Protein AF-A0A628V3M9-F1 (afdb_monomer)

Organism: Salmonella enterica (NCBI:txid28901)

Sequence (82 aa):
NGEAIWYSNILFGLSPGGKVKVWFPDVAGRPSLPVKPLKMRTRSGSDLNICKDYNTPAESYDGIQPIEDLNKGKTYPYGNWD

Solvent-accessible surface area (backbone atoms only — not comparable to full-atom values): 5829 Å² total; per-residue (Å²): 134,89,77,92,82,85,74,97,61,74,44,70,52,73,36,90,92,74,46,72,54,39,27,38,63,62,54,97,92,40,73,62,42,81,51,83,72,95,77,84,80,89,66,59,75,91,62,27,84,89,56,61,84,60,74,68,78,80,66,75,61,79,89,57,74,54,70,68,66,75,48,58,91,61,80,59,95,80,56,83,77,124

Foldseek 3Di:
DDDDDDAPDKDWDADPVGDIWIWGPDDPNRHIGTDDDPDDDDADACRDPPCNVVPPPPPPCVVPDPVCVVCPPDDDPVHDPD

InterPro domains:
  IPR021326 Protein of unknown function DUF2931 [PF11153] (3-79)

Mean predicted aligned error: 11.27 Å

Secondary structure (DSSP, 8-state):
-------S--EEEE-TTS-EEEEEPPBTTBPPEEE--S------GGG-SSSTT--------TTPPPHHHHHTT---TT----

Nearest PDB structures (foldseek):
  1qg7-assembly1_A  TM=6.575E-01  e=2.081E+00  Homo sapiens
  3hp3-assembly4_G  TM=5.706E-01  e=2.361E+00  Homo sapiens
  1a15-assembly1_A  TM=6.541E-01  e=3.912E+00  unclassified

pLDDT: mean 72.72, std 10.39, range [51.62, 89.88]

Structure (mmCIF, N/CA/C/O backbone):
data_AF-A0A628V3M9-F1
#
_entry.id   AF-A0A628V3M9-F1
#
loop_
_atom_site.group_PDB
_atom_site.id
_atom_site.type_symbol
_atom_site.label_atom_id
_atom_site.label_alt_id
_atom_site.label_comp_id
_atom_site.label_asym_id
_atom_site.label_entity_id
_atom_site.label_seq_id
_atom_site.pdbx_PDB_ins_code
_atom_site.Cartn_x
_atom_site.Cartn_y
_atom_site.Cartn_z
_atom_site.occupancy
_atom_site.B_iso_or_equiv
_atom_site.auth_seq_id
_atom_site.auth_comp_id
_atom_site.auth_asym_id
_atom_site.a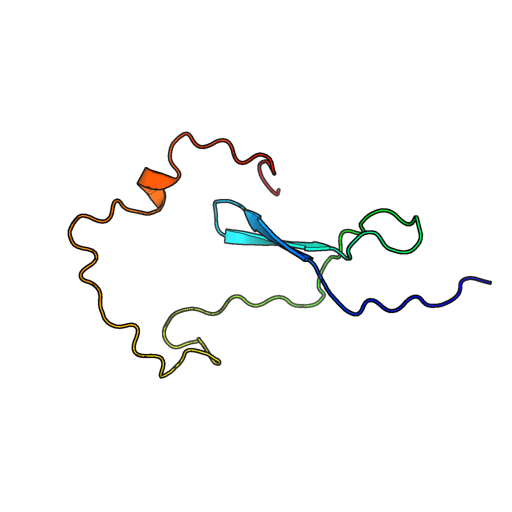uth_atom_id
_atom_site.pdbx_PDB_model_num
ATOM 1 N N . ASN A 1 1 ? 8.772 1.308 -30.340 1.00 51.62 1 ASN A N 1
ATOM 2 C CA . ASN A 1 1 ? 7.879 0.233 -29.855 1.00 51.62 1 ASN A CA 1
ATOM 3 C C . ASN A 1 1 ? 7.961 0.194 -28.342 1.00 51.62 1 ASN A C 1
ATOM 5 O O . ASN A 1 1 ? 9.044 -0.041 -27.828 1.00 51.62 1 ASN A O 1
ATOM 9 N N . GLY A 1 2 ? 6.882 0.544 -27.638 1.00 72.62 2 GLY A N 1
ATOM 10 C CA . GLY A 1 2 ? 6.839 0.445 -26.177 1.00 72.62 2 GLY A CA 1
ATOM 11 C C . GLY A 1 2 ? 6.512 -0.989 -25.782 1.00 72.62 2 GLY A C 1
ATOM 12 O O . GLY A 1 2 ? 5.433 -1.471 -26.112 1.00 72.62 2 GLY A O 1
ATOM 13 N N . GLU A 1 3 ? 7.453 -1.678 -25.147 1.00 76.56 3 GLU A N 1
ATOM 14 C CA . GLU A 1 3 ? 7.246 -3.038 -24.649 1.00 76.56 3 GLU A CA 1
ATOM 15 C C . GLU A 1 3 ? 6.483 -3.004 -23.318 1.00 76.56 3 GLU A C 1
ATOM 17 O O . GLU A 1 3 ? 6.734 -2.143 -22.469 1.00 76.56 3 GLU A O 1
ATOM 22 N N . ALA A 1 4 ? 5.531 -3.923 -23.146 1.00 78.00 4 ALA A N 1
ATOM 23 C CA . ALA A 1 4 ? 4.789 -4.056 -21.900 1.00 78.00 4 ALA A CA 1
ATOM 24 C C . ALA A 1 4 ? 5.712 -4.568 -20.785 1.00 78.00 4 ALA A C 1
ATOM 26 O O . ALA A 1 4 ? 6.453 -5.530 -20.970 1.00 78.00 4 ALA A O 1
ATOM 27 N N . ILE A 1 5 ? 5.645 -3.935 -19.616 1.00 77.81 5 ILE A N 1
ATOM 28 C CA . ILE A 1 5 ? 6.464 -4.282 -18.451 1.00 77.81 5 ILE A CA 1
ATOM 29 C C . ILE A 1 5 ? 5.539 -4.813 -17.371 1.00 77.81 5 ILE A C 1
ATOM 31 O O . ILE A 1 5 ? 4.549 -4.171 -17.020 1.00 77.81 5 ILE A O 1
ATOM 35 N N . TRP A 1 6 ? 5.887 -5.977 -16.839 1.00 81.69 6 TRP A N 1
ATOM 36 C CA . TRP A 1 6 ? 5.140 -6.636 -15.780 1.00 81.69 6 TRP A CA 1
ATOM 37 C C . TRP A 1 6 ? 5.875 -6.488 -14.453 1.00 81.69 6 TRP A C 1
ATOM 39 O O . TRP A 1 6 ? 7.092 -6.652 -14.387 1.00 81.69 6 TRP A O 1
ATOM 49 N N . TYR A 1 7 ? 5.123 -6.191 -13.397 1.00 83.94 7 TYR A N 1
ATOM 50 C CA . TYR A 1 7 ? 5.637 -6.081 -12.037 1.00 83.94 7 TYR A CA 1
ATOM 51 C C . TYR A 1 7 ? 5.184 -7.292 -11.224 1.00 83.94 7 TYR A C 1
ATOM 53 O O . TYR A 1 7 ? 3.997 -7.614 -11.199 1.00 83.94 7 TYR A O 1
ATOM 61 N N . SER A 1 8 ? 6.119 -7.955 -10.543 1.00 86.44 8 SER A N 1
ATOM 62 C CA . SER A 1 8 ? 5.831 -9.078 -9.638 1.00 86.44 8 SER A CA 1
ATOM 63 C C . SER A 1 8 ? 5.334 -8.630 -8.264 1.00 86.44 8 SER A C 1
ATOM 65 O O . SER A 1 8 ? 4.785 -9.426 -7.508 1.00 86.44 8 SER A O 1
ATOM 67 N N . ASN A 1 9 ? 5.551 -7.362 -7.920 1.00 85.56 9 ASN A N 1
ATOM 68 C CA . ASN A 1 9 ? 5.205 -6.785 -6.634 1.00 85.56 9 ASN A CA 1
ATOM 69 C C . ASN A 1 9 ? 4.669 -5.361 -6.794 1.00 85.56 9 ASN A C 1
ATOM 71 O O . ASN A 1 9 ? 4.990 -4.640 -7.738 1.00 85.56 9 ASN A O 1
ATOM 75 N N . ILE A 1 10 ? 3.860 -4.961 -5.820 1.00 87.50 10 ILE A N 1
ATOM 76 C CA . ILE A 1 10 ? 3.364 -3.601 -5.656 1.00 87.50 10 ILE A CA 1
ATOM 77 C C . ILE A 1 10 ? 3.782 -3.110 -4.276 1.00 87.50 10 ILE A C 1
ATOM 79 O O . ILE A 1 10 ? 3.812 -3.883 -3.315 1.00 87.50 10 ILE A O 1
ATOM 83 N N . LEU A 1 11 ? 4.110 -1.831 -4.182 1.00 86.88 11 LEU A N 1
ATOM 84 C CA . LEU A 1 11 ? 4.341 -1.164 -2.915 1.00 86.88 11 LEU A CA 1
ATOM 85 C C . LEU A 1 11 ? 3.090 -0.373 -2.552 1.00 86.88 11 LEU A C 1
ATOM 87 O O . LEU A 1 11 ? 2.439 0.233 -3.406 1.00 86.88 11 LEU A O 1
ATOM 91 N N . PHE A 1 12 ? 2.742 -0.390 -1.274 1.00 86.06 12 PHE A N 1
ATOM 92 C CA . PHE A 1 12 ? 1.685 0.445 -0.735 1.00 86.06 12 PHE A CA 1
ATOM 93 C C . PHE A 1 12 ? 2.161 1.068 0.563 1.00 86.06 12 PHE A C 1
ATOM 95 O O . PHE A 1 12 ? 2.944 0.475 1.305 1.00 86.06 12 PHE A O 1
ATOM 102 N N . GLY A 1 13 ? 1.677 2.268 0.837 1.00 80.88 13 GLY A N 1
ATOM 103 C CA . GLY A 1 13 ? 1.878 2.898 2.128 1.00 80.88 13 GLY A CA 1
ATOM 104 C C . GLY A 1 13 ? 0.564 3.371 2.709 1.00 80.88 13 GLY A C 1
ATOM 105 O O . GLY A 1 13 ? -0.443 3.515 2.013 1.00 80.88 13 GLY A O 1
ATOM 106 N N . LEU A 1 14 ? 0.605 3.573 4.015 1.00 76.88 14 LEU A N 1
ATOM 107 C CA . LEU A 1 14 ? -0.506 4.016 4.833 1.00 76.88 14 LEU A CA 1
ATOM 108 C C . LEU A 1 14 ? -0.062 5.313 5.491 1.00 76.88 14 LEU A C 1
ATOM 110 O O . LEU A 1 14 ? 0.844 5.306 6.327 1.00 76.88 14 LEU A O 1
ATOM 114 N N . SER A 1 15 ? 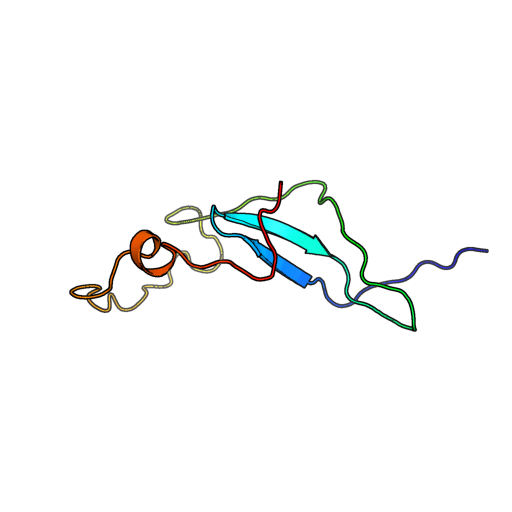-0.664 6.427 5.091 1.00 72.19 15 SER A N 1
ATOM 115 C CA . SER A 1 15 ? -0.444 7.678 5.802 1.00 72.19 15 SER A CA 1
ATOM 116 C C . SER A 1 15 ? -1.205 7.660 7.133 1.00 72.19 15 SER A C 1
ATOM 118 O O . SER A 1 15 ? -2.217 6.957 7.272 1.00 72.19 15 SER A O 1
ATOM 120 N N . PRO A 1 16 ? -0.801 8.504 8.096 1.00 63.84 16 PRO A N 1
ATOM 121 C CA . PRO A 1 16 ? -1.688 8.901 9.185 1.00 63.84 16 PRO A CA 1
ATOM 122 C C . PRO A 1 16 ? -3.041 9.346 8.614 1.00 63.84 16 PRO A C 1
ATOM 124 O O 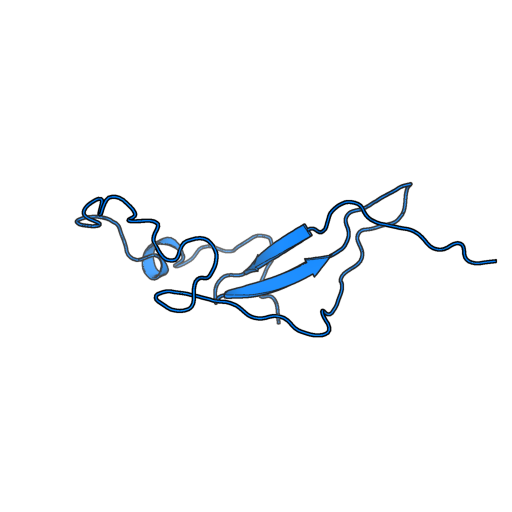. PRO A 1 16 ? -3.091 10.005 7.572 1.00 63.84 16 PRO A O 1
ATOM 127 N N . GLY A 1 17 ? -4.138 8.922 9.243 1.00 63.50 17 GLY A N 1
ATOM 128 C CA . GLY A 1 17 ? -5.500 9.139 8.733 1.00 63.50 17 GLY A CA 1
ATOM 129 C C . GLY A 1 17 ? -6.018 8.059 7.773 1.00 63.50 17 GLY A C 1
ATOM 130 O O . GLY A 1 17 ? -7.133 8.181 7.275 1.00 63.50 17 GLY A O 1
ATOM 131 N N . GLY A 1 18 ? -5.248 6.994 7.520 1.00 67.75 18 GLY A N 1
ATOM 132 C CA . GLY A 1 18 ? -5.734 5.809 6.805 1.00 67.75 18 GLY A CA 1
ATOM 133 C C . GLY A 1 18 ? -5.829 5.967 5.286 1.00 67.75 18 GLY A C 1
ATOM 134 O O . GLY A 1 18 ? -6.495 5.165 4.628 1.00 67.75 18 GLY A O 1
ATOM 135 N N . LYS A 1 19 ? -5.166 6.977 4.707 1.00 74.19 19 LYS A N 1
ATOM 136 C CA . LYS A 1 19 ? -5.082 7.117 3.250 1.00 74.19 19 LYS A CA 1
ATOM 137 C C . LYS A 1 19 ? -4.023 6.161 2.705 1.00 74.19 19 LYS A C 1
ATOM 139 O O . LYS A 1 19 ? -2.895 6.114 3.194 1.00 74.19 19 LYS A O 1
ATOM 144 N N . VAL A 1 20 ? -4.388 5.421 1.663 1.00 78.25 20 VAL A N 1
ATOM 145 C CA . VAL A 1 20 ? -3.505 4.461 0.994 1.00 78.25 20 VAL A CA 1
ATOM 146 C C . VAL A 1 20 ? -3.096 5.012 -0.365 1.00 78.25 20 VAL A C 1
ATOM 148 O O . VAL A 1 20 ? -3.947 5.363 -1.183 1.00 78.25 20 VAL A O 1
ATOM 151 N N . LYS A 1 21 ? -1.791 5.032 -0.634 1.00 84.19 21 LYS A N 1
ATOM 152 C CA . LYS A 1 21 ? -1.236 5.180 -1.988 1.00 84.19 21 LYS A CA 1
ATOM 153 C C . LYS A 1 21 ? -0.502 3.902 -2.350 1.00 84.19 21 LYS A C 1
ATOM 155 O O . LYS A 1 21 ? 0.055 3.227 -1.486 1.00 84.19 21 LYS A O 1
ATOM 160 N N . VAL A 1 22 ? -0.541 3.582 -3.635 1.00 87.31 22 VAL A N 1
ATOM 161 C CA . VAL A 1 22 ? 0.098 2.406 -4.216 1.00 87.31 22 VAL A CA 1
ATOM 162 C C . VAL A 1 22 ? 1.008 2.847 -5.352 1.00 87.31 22 VAL A C 1
ATOM 164 O O . VA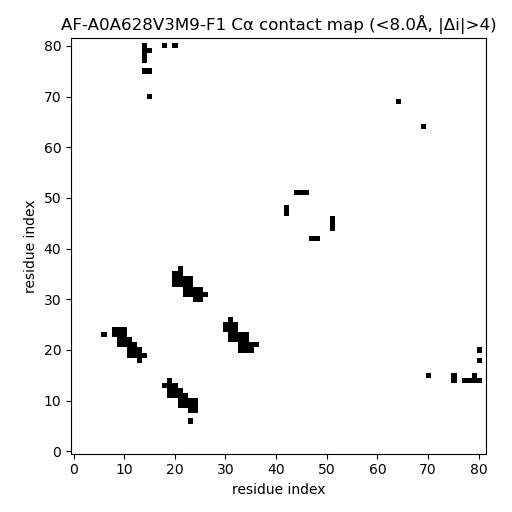L A 1 22 ? 0.693 3.792 -6.081 1.00 87.31 22 VAL A O 1
ATOM 167 N N . TRP A 1 23 ? 2.147 2.190 -5.494 1.00 89.88 23 TRP A N 1
ATOM 168 C CA . TRP A 1 23 ? 3.092 2.451 -6.567 1.00 8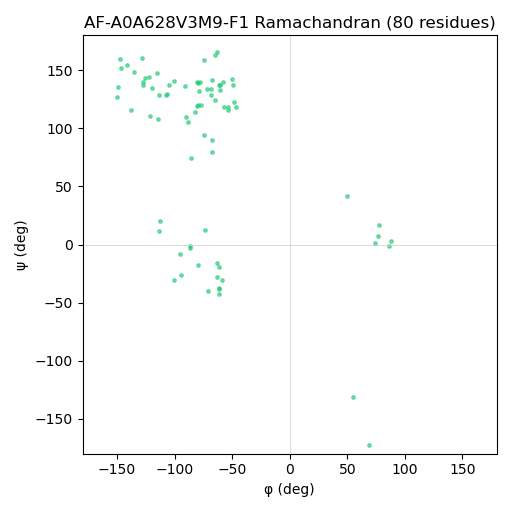9.88 23 TRP A CA 1
ATOM 169 C C . TRP A 1 23 ? 3.789 1.164 -6.977 1.00 89.88 23 TRP A C 1
ATOM 171 O O . TRP A 1 23 ? 3.959 0.237 -6.181 1.00 89.88 23 TRP A O 1
ATOM 181 N N . PHE A 1 24 ? 4.202 1.107 -8.235 1.00 89.44 24 PHE A N 1
ATOM 182 C CA . PHE A 1 24 ? 5.155 0.099 -8.657 1.00 89.44 24 PHE A CA 1
ATOM 183 C C . PHE A 1 24 ? 6.562 0.505 -8.207 1.00 89.44 24 PHE A C 1
ATOM 185 O O . PHE A 1 24 ? 6.890 1.698 -8.252 1.00 89.44 24 PHE A O 1
ATOM 192 N N . PRO A 1 25 ? 7.378 -0.455 -7.741 1.00 87.19 25 PRO A N 1
ATOM 193 C CA . PRO A 1 25 ? 8.762 -0.187 -7.371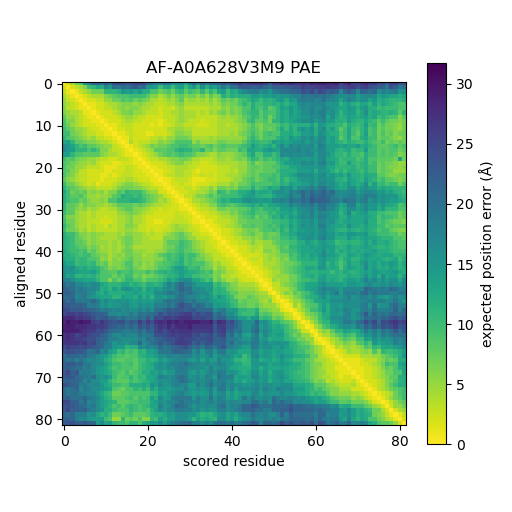 1.00 87.19 25 PRO A CA 1
ATOM 194 C C . PRO A 1 25 ? 9.575 0.271 -8.585 1.00 87.19 25 PRO A C 1
ATOM 196 O O . PRO A 1 25 ? 9.166 0.104 -9.739 1.00 87.19 25 PRO A O 1
ATOM 199 N N . ASP A 1 26 ? 10.747 0.826 -8.314 1.00 85.19 26 ASP A N 1
ATOM 200 C CA . ASP A 1 26 ? 11.762 1.007 -9.335 1.00 85.19 26 ASP A CA 1
ATOM 201 C C . ASP A 1 26 ? 12.195 -0.353 -9.905 1.00 85.19 26 ASP A C 1
ATOM 203 O O . ASP A 1 26 ? 12.354 -1.343 -9.190 1.00 85.19 26 ASP A O 1
ATOM 207 N N . VAL A 1 27 ? 12.340 -0.427 -11.228 1.00 80.75 27 VAL A N 1
ATOM 208 C CA . VAL A 1 27 ? 12.771 -1.655 -11.909 1.00 80.75 27 VAL A CA 1
ATOM 209 C C . VAL A 1 27 ? 13.547 -1.307 -13.167 1.00 80.75 27 VAL A C 1
ATOM 211 O O . VAL A 1 27 ? 13.135 -0.440 -13.938 1.00 80.75 27 VAL A O 1
ATOM 214 N N . ALA A 1 28 ? 14.671 -1.990 -13.391 1.00 78.62 28 ALA A N 1
ATOM 215 C CA . ALA A 1 28 ? 15.484 -1.842 -14.602 1.00 78.62 28 ALA A CA 1
ATOM 216 C C . ALA A 1 28 ? 15.814 -0.369 -14.952 1.00 78.62 28 ALA A C 1
ATOM 218 O O . ALA A 1 28 ? 15.716 0.041 -16.107 1.00 78.62 28 ALA A O 1
ATOM 219 N N . GLY A 1 29 ? 16.150 0.446 -13.943 1.00 77.75 29 GLY A N 1
ATOM 220 C CA . GLY A 1 29 ? 16.480 1.867 -14.120 1.00 77.75 29 GLY A CA 1
ATOM 221 C C . GLY A 1 29 ? 15.280 2.794 -14.353 1.00 77.75 29 GLY A C 1
ATOM 222 O O . GLY A 1 29 ? 15.472 3.974 -14.641 1.00 77.75 29 GLY A O 1
ATOM 223 N N . ARG A 1 30 ? 14.044 2.294 -14.230 1.00 79.19 30 ARG A N 1
ATOM 224 C CA . ARG A 1 30 ? 12.824 3.114 -14.255 1.00 79.19 30 ARG A CA 1
ATOM 225 C C . ARG A 1 30 ? 12.458 3.543 -12.835 1.00 79.19 30 ARG A C 1
ATOM 227 O O . ARG A 1 30 ? 12.513 2.698 -11.942 1.00 79.19 30 ARG A O 1
ATOM 234 N N . PRO A 1 31 ? 12.071 4.813 -12.619 1.00 85.06 31 PRO A N 1
ATOM 235 C CA . PRO A 1 31 ? 11.660 5.284 -11.303 1.00 85.06 31 PRO A CA 1
ATOM 236 C C . PRO A 1 31 ? 10.377 4.587 -10.844 1.00 85.06 31 PRO A C 1
ATOM 238 O O . PRO A 1 31 ? 9.635 4.018 -11.651 1.00 85.06 31 PRO A O 1
ATOM 241 N N . SER A 1 32 ? 10.098 4.676 -9.545 1.00 86.25 32 SER A N 1
ATOM 242 C CA . SER A 1 32 ? 8.826 4.225 -8.994 1.00 86.25 32 SER A CA 1
ATOM 243 C C . SER A 1 32 ? 7.655 4.952 -9.659 1.00 86.25 32 SER A C 1
ATOM 245 O O . SER A 1 32 ? 7.712 6.153 -9.937 1.00 86.25 32 SER A O 1
ATOM 247 N N . LEU A 1 33 ? 6.581 4.209 -9.928 1.00 87.69 33 LEU A N 1
ATOM 248 C CA . LEU A 1 33 ? 5.417 4.723 -10.646 1.00 87.69 33 LEU A CA 1
ATOM 249 C C . LEU A 1 33 ? 4.197 4.738 -9.721 1.00 87.69 33 LEU A C 1
ATOM 251 O O . LEU A 1 33 ? 3.662 3.668 -9.427 1.00 87.69 33 LEU A O 1
ATOM 255 N N . PRO A 1 34 ? 3.722 5.915 -9.275 1.00 87.25 34 PRO A N 1
ATOM 256 C CA . PRO A 1 34 ? 2.459 6.029 -8.558 1.00 87.25 34 PRO A CA 1
ATOM 257 C C . PRO A 1 34 ? 1.297 5.542 -9.422 1.00 87.25 34 PRO A C 1
ATOM 259 O O . PRO A 1 34 ? 1.168 5.933 -10.583 1.00 87.25 34 PRO A O 1
ATOM 262 N N . VAL A 1 35 ? 0.427 4.714 -8.849 1.00 85.12 35 VAL A N 1
ATOM 263 C CA . VAL A 1 35 ? -0.730 4.159 -9.557 1.00 85.12 35 VAL A CA 1
ATOM 264 C C . VAL A 1 35 ? -2.005 4.596 -8.857 1.00 85.12 35 VAL A C 1
ATOM 266 O O . VAL A 1 35 ? -2.125 4.512 -7.635 1.00 85.12 35 VAL A O 1
ATOM 269 N N . LYS A 1 36 ? -2.994 5.031 -9.642 1.00 85.56 36 LYS A N 1
ATOM 270 C CA . LYS A 1 36 ? -4.358 5.217 -9.149 1.00 85.56 36 LYS A CA 1
ATOM 271 C C . LYS A 1 36 ? -5.127 3.909 -9.347 1.00 85.56 36 LYS A C 1
ATOM 273 O O . LYS A 1 36 ? -5.405 3.546 -10.490 1.00 85.56 36 LYS A O 1
ATOM 278 N N . PRO A 1 37 ? -5.469 3.182 -8.275 1.00 80.94 37 PRO A N 1
ATOM 279 C CA . PRO A 1 37 ? -6.205 1.940 -8.415 1.00 80.94 37 PRO A CA 1
ATOM 280 C C . PRO A 1 37 ? -7.620 2.223 -8.913 1.00 80.94 37 PRO A C 1
ATOM 282 O O . PRO A 1 37 ? -8.267 3.176 -8.479 1.00 80.94 37 PRO A O 1
ATOM 285 N N . LEU A 1 38 ? -8.115 1.354 -9.795 1.00 84.44 38 LEU A N 1
ATOM 286 C CA . LEU A 1 38 ? -9.485 1.430 -10.305 1.00 84.44 38 LEU A CA 1
ATOM 287 C C . LEU A 1 38 ? -10.513 1.270 -9.175 1.00 84.44 38 LEU A C 1
ATOM 289 O O . LEU A 1 38 ? -11.554 1.922 -9.163 1.00 84.44 38 LEU A O 1
ATOM 293 N N . LYS A 1 39 ? -10.213 0.389 -8.215 1.00 82.31 39 LYS A N 1
ATOM 294 C CA . LYS A 1 39 ? -11.048 0.125 -7.048 1.00 82.31 39 LYS A CA 1
ATOM 295 C C . LYS A 1 39 ? -10.175 -0.289 -5.874 1.00 82.31 39 LYS A C 1
ATOM 297 O O . LYS A 1 39 ? -9.401 -1.234 -5.983 1.00 82.31 39 LYS A O 1
ATOM 302 N N . MET A 1 40 ? -10.344 0.389 -4.746 1.00 76.81 40 MET A N 1
ATOM 303 C CA . MET A 1 40 ? -9.696 0.050 -3.484 1.00 76.81 40 MET A CA 1
ATOM 304 C C . MET A 1 40 ? -10.764 -0.063 -2.400 1.00 76.81 40 MET A C 1
ATOM 306 O O . MET A 1 40 ? -11.708 0.727 -2.369 1.00 76.81 40 MET A O 1
ATOM 310 N N . ARG A 1 41 ? -10.658 -1.079 -1.543 1.00 74.88 41 ARG A N 1
ATOM 311 C CA . ARG A 1 41 ? -11.579 -1.288 -0.425 1.00 74.88 41 ARG A CA 1
ATOM 312 C C . ARG A 1 41 ? -10.784 -1.690 0.803 1.00 74.88 41 ARG A C 1
ATOM 314 O O . ARG A 1 41 ? -10.199 -2.767 0.820 1.00 74.88 41 ARG A O 1
ATOM 321 N N . THR A 1 42 ? -10.823 -0.848 1.823 1.00 71.62 42 THR A N 1
ATOM 322 C CA . THR A 1 42 ? -10.374 -1.213 3.165 1.00 71.62 42 THR A CA 1
ATOM 323 C C . THR A 1 42 ? -11.487 -2.004 3.850 1.00 71.62 42 THR A C 1
ATOM 325 O O . THR A 1 42 ? -12.676 -1.721 3.661 1.00 71.62 42 THR A O 1
ATOM 328 N N . ARG A 1 43 ? -11.109 -3.044 4.589 1.00 74.94 43 ARG A N 1
ATOM 329 C CA . ARG A 1 43 ? -12.008 -3.911 5.355 1.00 74.94 43 ARG A CA 1
ATOM 330 C C . ARG A 1 43 ? -11.503 -3.969 6.791 1.00 74.94 43 ARG A C 1
ATOM 332 O O . ARG A 1 43 ? -10.293 -4.018 6.992 1.00 74.94 43 ARG A O 1
ATOM 339 N N . SER A 1 44 ? -12.408 -3.945 7.759 1.00 72.12 44 SER A N 1
ATOM 340 C CA . SER A 1 44 ? -12.094 -3.996 9.190 1.00 72.12 44 SER A CA 1
ATOM 341 C C . SER A 1 44 ? -13.202 -4.728 9.949 1.00 72.12 44 SER A C 1
ATOM 343 O O . SER A 1 44 ? -14.315 -4.875 9.444 1.00 72.12 44 SER A O 1
ATOM 345 N N . GLY A 1 45 ? -12.894 -5.222 11.150 1.00 70.56 45 GLY A N 1
ATOM 346 C CA . GLY A 1 45 ? -13.860 -5.932 11.992 1.00 70.56 45 GLY A CA 1
ATOM 347 C C . GLY A 1 45 ? -14.507 -7.123 11.277 1.00 70.56 45 GLY A C 1
ATOM 348 O O . GLY A 1 45 ? -13.821 -7.922 10.640 1.00 70.56 45 GLY A O 1
ATOM 349 N N . SER A 1 46 ? -15.838 -7.207 11.339 1.00 73.12 46 SER A N 1
ATOM 350 C CA . SER A 1 46 ? -16.632 -8.288 10.734 1.00 73.12 46 SER A CA 1
ATOM 351 C C . SER A 1 46 ? -16.534 -8.369 9.205 1.00 73.12 46 SER A C 1
ATOM 353 O O . SER A 1 46 ? -16.890 -9.392 8.617 1.00 73.12 46 SER A O 1
ATOM 355 N N . ASP A 1 47 ? -16.042 -7.312 8.555 1.00 73.12 47 ASP A N 1
ATOM 356 C CA . ASP A 1 47 ? -15.855 -7.251 7.107 1.00 73.12 47 ASP A CA 1
ATOM 357 C C . ASP A 1 47 ? -14.497 -7.814 6.646 1.00 73.12 47 ASP A C 1
ATOM 359 O O . ASP A 1 47 ? -14.228 -7.845 5.441 1.00 73.12 47 ASP A O 1
ATOM 363 N N . LEU A 1 48 ? -13.616 -8.238 7.564 1.00 74.62 48 LEU A N 1
ATOM 364 C CA . LEU A 1 48 ? -12.345 -8.884 7.222 1.00 74.62 48 LEU A CA 1
ATOM 365 C C . LEU A 1 48 ? -12.601 -10.263 6.609 1.00 74.62 48 LEU A C 1
ATOM 367 O O . LEU A 1 48 ? -13.300 -11.082 7.179 1.00 74.62 48 LEU A O 1
ATOM 371 N N . ASN A 1 49 ? -12.015 -10.550 5.448 1.00 72.00 49 ASN A N 1
ATOM 372 C CA . ASN A 1 49 ? -12.212 -11.842 4.772 1.00 72.00 49 ASN A CA 1
ATOM 373 C C . ASN A 1 49 ? -11.110 -12.852 5.115 1.00 72.00 49 ASN A C 1
ATOM 375 O O . ASN A 1 49 ? -11.320 -14.052 5.006 1.00 72.00 49 ASN A O 1
ATOM 379 N N . ILE A 1 50 ? -9.924 -12.342 5.461 1.00 68.00 50 ILE A N 1
ATOM 380 C CA . ILE A 1 50 ? -8.689 -13.121 5.638 1.00 68.00 50 ILE A CA 1
ATOM 381 C C . ILE A 1 50 ? -8.420 -13.377 7.129 1.00 68.00 50 ILE A C 1
ATOM 383 O O . ILE A 1 50 ? -7.892 -14.419 7.486 1.00 68.00 50 ILE A O 1
ATOM 387 N N . CYS A 1 51 ? -8.847 -12.458 8.002 1.00 65.12 51 CYS A N 1
ATOM 388 C CA . CYS A 1 51 ? -8.666 -12.547 9.456 1.00 65.12 51 CYS A CA 1
ATOM 389 C C . CYS A 1 51 ? -9.996 -12.743 10.206 1.00 65.12 51 CYS A C 1
ATOM 391 O O . CYS A 1 51 ? -10.087 -12.404 11.378 1.00 65.12 51 CYS A O 1
ATOM 393 N N . LYS A 1 52 ? -11.044 -13.220 9.523 1.00 63.28 52 LYS A N 1
ATOM 394 C CA . LYS A 1 52 ? -12.433 -13.208 10.017 1.00 63.28 52 LYS A CA 1
ATOM 395 C C . LYS A 1 52 ? -12.637 -14.015 11.301 1.00 63.28 52 LYS A C 1
ATOM 397 O O . LYS A 1 52 ? -13.352 -13.575 12.191 1.00 63.28 52 LYS A O 1
ATOM 402 N N . ASP A 1 53 ? -11.930 -15.137 11.389 1.00 65.75 53 ASP A N 1
ATOM 403 C CA . ASP A 1 53 ? -11.940 -16.058 12.529 1.00 65.75 53 ASP A CA 1
ATOM 404 C C . ASP A 1 53 ? -10.585 -16.082 13.246 1.00 65.75 53 ASP A C 1
ATOM 406 O O . ASP A 1 53 ? -10.309 -16.955 14.071 1.00 65.75 53 ASP A O 1
ATOM 410 N N . TYR A 1 54 ? -9.706 -15.129 12.918 1.00 67.00 54 TYR A N 1
ATOM 411 C CA . TYR A 1 54 ? -8.468 -14.961 13.654 1.00 67.00 54 TYR A CA 1
ATOM 412 C C . TYR A 1 54 ? -8.818 -14.310 14.985 1.00 67.00 54 TYR A C 1
ATOM 414 O O . TYR A 1 54 ? -8.933 -13.089 15.092 1.00 67.00 54 TYR A O 1
ATOM 422 N N . ASN A 1 55 ? -9.016 -15.145 16.001 1.00 61.53 55 ASN A N 1
ATOM 423 C CA . ASN A 1 55 ? -9.081 -14.684 17.371 1.00 61.53 55 ASN A CA 1
ATOM 424 C C . ASN A 1 55 ? -7.675 -14.199 17.727 1.00 61.53 55 ASN A C 1
ATOM 426 O O . ASN A 1 55 ? -6.827 -14.988 18.148 1.00 61.53 55 ASN A O 1
ATOM 430 N N . THR A 1 56 ? -7.399 -12.911 17.493 1.00 58.97 56 THR A N 1
ATOM 431 C CA . THR A 1 56 ? -6.266 -12.253 18.140 1.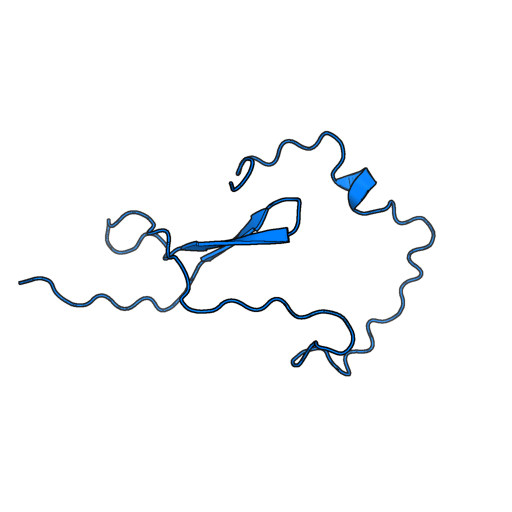00 58.97 56 THR A CA 1
ATOM 432 C C . THR A 1 56 ? -6.385 -12.611 19.613 1.00 58.97 56 THR A C 1
ATOM 434 O O . THR A 1 56 ? -7.452 -12.338 20.177 1.00 58.97 56 THR A O 1
ATOM 437 N N . PRO A 1 57 ? -5.370 -13.241 20.238 1.00 58.91 57 PRO A N 1
ATOM 438 C CA . PRO A 1 57 ? -5.321 -13.289 21.687 1.00 58.91 57 PRO A CA 1
ATOM 439 C C . PRO A 1 57 ? -5.598 -11.861 22.122 1.00 58.91 57 PRO A C 1
ATOM 441 O O . PRO A 1 57 ? -4.915 -10.948 21.655 1.00 58.91 57 PRO A O 1
ATOM 444 N N . ALA A 1 58 ? -6.685 -11.650 22.861 1.00 52.56 58 ALA A N 1
ATOM 445 C CA . ALA A 1 58 ? -6.962 -10.353 23.436 1.00 52.56 58 ALA A CA 1
ATOM 446 C C . ALA A 1 58 ? -5.865 -10.144 24.478 1.00 52.56 58 ALA A C 1
ATOM 448 O O . ALA A 1 58 ? -6.040 -10.432 25.659 1.00 52.56 58 ALA A O 1
ATOM 449 N N . GLU A 1 59 ? -4.681 -9.748 24.016 1.00 58.44 59 GLU A N 1
ATOM 450 C CA . GLU A 1 59 ? -3.735 -9.049 24.848 1.00 58.44 59 GLU A CA 1
ATOM 451 C C . GLU A 1 59 ? -4.542 -7.880 25.385 1.00 58.44 59 GLU A C 1
ATOM 453 O O . GLU A 1 59 ? -5.145 -7.121 24.620 1.00 58.44 59 GLU A O 1
ATOM 458 N N . SER A 1 60 ? -4.686 -7.830 26.707 1.00 57.09 60 SER A N 1
ATOM 459 C CA . SER A 1 60 ? -5.298 -6.672 27.321 1.00 57.09 60 SER A CA 1
ATOM 460 C C . SER A 1 60 ? -4.518 -5.465 26.819 1.00 57.09 60 SER A C 1
ATOM 462 O O . SER A 1 60 ? -3.325 -5.336 27.083 1.00 57.09 60 SER A O 1
ATOM 464 N N . TYR A 1 61 ? -5.194 -4.599 26.069 1.00 59.81 61 TYR A N 1
ATOM 465 C CA . TYR A 1 61 ? -4.650 -3.305 25.690 1.00 59.81 61 TYR A CA 1
ATOM 466 C C . TYR A 1 61 ? -4.644 -2.344 26.896 1.00 59.81 61 TYR A C 1
ATOM 468 O O . TYR A 1 61 ? -4.420 -1.148 26.712 1.00 59.81 61 TYR A O 1
ATOM 476 N N . ASP A 1 62 ? -4.873 -2.832 28.127 1.00 58.00 62 ASP A N 1
ATOM 477 C CA 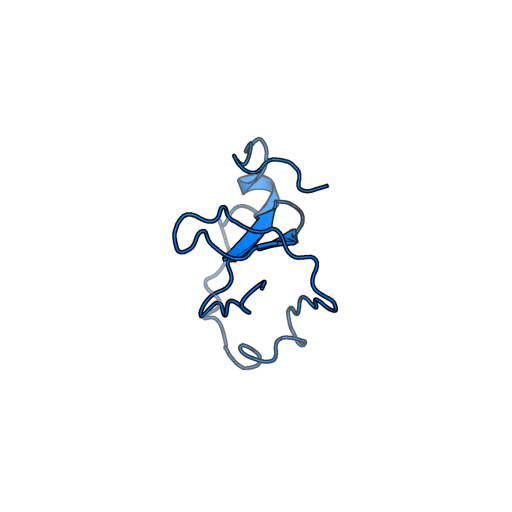. ASP A 1 62 ? -4.695 -2.043 29.344 1.00 58.00 62 ASP A CA 1
ATOM 478 C C . ASP A 1 62 ? -3.265 -1.511 29.412 1.00 58.00 62 ASP A C 1
ATOM 480 O O . ASP A 1 62 ? -2.283 -2.251 29.459 1.00 58.00 62 ASP A O 1
ATOM 484 N N . GLY A 1 63 ? -3.159 -0.185 29.415 1.00 64.81 63 GLY A N 1
ATOM 485 C CA . GLY A 1 63 ? -1.881 0.520 29.420 1.00 64.81 63 GLY A CA 1
ATOM 486 C C . GLY A 1 63 ? -1.274 0.754 28.035 1.00 64.81 63 GLY A C 1
ATOM 487 O O . GLY A 1 63 ? -0.233 1.406 27.952 1.00 64.81 63 GLY A O 1
ATOM 488 N N . ILE A 1 64 ? -1.909 0.302 26.946 1.00 67.75 64 ILE A N 1
ATOM 489 C CA . ILE A 1 64 ? -1.498 0.680 25.591 1.00 67.75 64 ILE A CA 1
ATOM 490 C C . ILE A 1 64 ? -2.075 2.059 25.283 1.00 67.75 64 ILE A C 1
ATOM 492 O O . ILE A 1 64 ? -3.286 2.277 25.296 1.00 67.75 64 ILE A O 1
ATOM 496 N N . GLN A 1 65 ? -1.181 3.010 25.021 1.00 69.88 65 GLN A N 1
ATOM 497 C CA . GLN A 1 65 ? -1.577 4.358 24.637 1.00 69.88 65 GLN A CA 1
ATOM 498 C C . GLN A 1 65 ? -2.389 4.309 23.334 1.00 69.88 65 GLN A C 1
ATOM 500 O O . GLN A 1 65 ? -1.988 3.594 22.407 1.00 69.88 65 GLN A O 1
ATOM 505 N N . PRO A 1 66 ? -3.492 5.075 23.232 1.00 71.44 66 PRO A N 1
ATOM 506 C CA . PRO A 1 66 ? -4.261 5.179 22.001 1.00 71.44 66 PRO A CA 1
ATOM 507 C C . PRO A 1 66 ? -3.351 5.491 20.810 1.00 71.44 66 PRO A C 1
ATOM 509 O O . PRO A 1 66 ? -2.391 6.261 20.927 1.00 71.44 66 PRO A O 1
ATOM 512 N N . ILE A 1 67 ? -3.639 4.901 19.646 1.00 69.56 67 ILE A N 1
ATOM 513 C CA . ILE A 1 67 ? -2.822 5.123 18.445 1.00 69.56 67 ILE A CA 1
ATOM 514 C C . ILE A 1 67 ? -2.792 6.619 18.092 1.00 69.56 67 ILE A C 1
ATOM 516 O O . ILE A 1 67 ? -1.796 7.113 17.568 1.00 69.56 67 ILE A O 1
ATOM 520 N N . GLU A 1 68 ? -3.865 7.352 18.406 1.00 67.44 68 GLU A N 1
ATOM 521 C CA . GLU A 1 68 ? -3.964 8.797 18.217 1.00 67.44 68 GLU A CA 1
ATOM 522 C C . GLU A 1 68 ? -2.915 9.544 19.048 1.00 67.44 68 GLU A C 1
ATOM 524 O O . GLU A 1 68 ? -2.251 10.443 18.529 1.00 67.44 68 GLU A O 1
ATOM 529 N N . ASP A 1 69 ? -2.709 9.130 20.301 1.00 75.19 69 ASP A N 1
ATOM 530 C CA . ASP A 1 69 ? -1.696 9.697 21.193 1.00 75.19 69 ASP A CA 1
ATOM 531 C C . ASP A 1 69 ? -0.283 9.309 20.750 1.00 75.19 69 ASP A C 1
ATOM 533 O O . ASP A 1 69 ? 0.611 10.157 20.724 1.00 75.19 69 ASP A O 1
ATOM 537 N N . LEU A 1 70 ? -0.083 8.062 20.310 1.00 70.50 70 LEU A N 1
ATOM 538 C CA . LEU A 1 70 ? 1.192 7.599 19.750 1.00 70.50 70 LEU A CA 1
ATOM 539 C C . LEU A 1 70 ? 1.585 8.341 18.469 1.00 70.50 70 LEU A C 1
ATOM 541 O O . LEU A 1 70 ? 2.775 8.430 18.155 1.00 70.50 70 LEU A O 1
ATOM 545 N N . ASN A 1 71 ? 0.607 8.830 17.710 1.00 66.88 71 ASN A N 1
ATOM 546 C CA . ASN A 1 71 ? 0.819 9.532 16.446 1.00 66.88 71 ASN A CA 1
ATOM 547 C C . ASN A 1 71 ? 0.856 11.059 16.622 1.00 66.88 71 ASN A C 1
ATOM 549 O O . ASN A 1 71 ? 1.213 11.783 15.687 1.00 66.88 71 ASN A O 1
ATOM 553 N N . LYS A 1 72 ? 0.528 11.568 17.814 1.00 73.94 72 LYS A N 1
ATOM 554 C CA . LYS A 1 72 ? 0.495 12.999 18.117 1.00 73.94 72 LYS A CA 1
ATOM 555 C C . LYS A 1 72 ? 1.895 13.608 18.014 1.00 73.94 72 LYS A C 1
ATOM 557 O O . LYS A 1 72 ? 2.839 13.155 18.651 1.00 73.94 72 LYS A O 1
ATOM 562 N N . GLY A 1 73 ? 2.039 14.647 17.190 1.00 70.81 73 GLY A N 1
ATOM 563 C CA . GLY A 1 73 ? 3.315 15.345 16.983 1.00 70.81 73 GLY A CA 1
ATOM 564 C C . GLY A 1 73 ? 4.348 14.581 16.145 1.00 70.81 73 GLY A C 1
ATOM 565 O O . GLY A 1 73 ? 5.438 15.103 15.916 1.00 70.81 73 GLY A O 1
ATOM 566 N N . LYS A 1 74 ? 4.029 13.377 15.649 1.00 66.56 74 LYS A N 1
ATOM 567 C CA . LYS A 1 74 ? 4.897 12.671 14.704 1.00 66.56 74 LYS A CA 1
ATOM 568 C C . LYS A 1 74 ? 4.753 13.270 13.310 1.00 66.56 74 LYS A C 1
ATOM 570 O O . LYS A 1 74 ? 3.685 13.219 12.702 1.00 66.56 74 LYS A O 1
ATOM 575 N N . THR A 1 75 ? 5.862 13.769 12.774 1.00 63.22 75 THR A N 1
ATOM 576 C CA . THR A 1 75 ? 5.975 14.115 11.356 1.00 63.22 75 THR A CA 1
ATOM 577 C C . THR A 1 75 ? 6.434 12.877 10.607 1.00 63.22 75 THR A C 1
ATOM 579 O O . THR A 1 75 ? 7.592 12.471 10.697 1.00 63.22 75 THR A O 1
ATOM 582 N N . TYR A 1 76 ? 5.517 12.242 9.887 1.00 57.78 76 TYR A N 1
ATOM 583 C CA . TYR A 1 76 ? 5.867 11.098 9.059 1.00 57.78 76 TYR A CA 1
ATOM 584 C C . TYR A 1 76 ? 6.656 11.596 7.848 1.00 57.78 76 TYR A C 1
ATOM 586 O O . TYR A 1 76 ? 6.224 12.560 7.210 1.00 57.78 76 TYR A O 1
ATOM 594 N N . PRO A 1 77 ? 7.778 10.942 7.493 1.00 56.09 77 PRO A N 1
ATOM 595 C CA . PRO A 1 77 ? 8.650 11.399 6.408 1.00 56.09 77 PRO A CA 1
ATOM 596 C C . PRO A 1 77 ? 7.928 11.436 5.057 1.00 56.09 77 PRO A C 1
ATOM 598 O O . PRO A 1 77 ? 8.353 12.126 4.139 1.00 56.09 77 PRO A O 1
ATOM 601 N N . TYR A 1 78 ? 6.810 10.719 4.948 1.00 56.00 78 TYR A N 1
ATOM 602 C CA . TYR A 1 78 ? 6.009 10.647 3.740 1.00 56.00 78 TYR A CA 1
ATOM 603 C C . TYR A 1 78 ? 4.969 11.774 3.618 1.00 56.00 78 TYR A C 1
ATOM 605 O O . TYR A 1 78 ? 4.304 11.847 2.591 1.00 56.00 78 TYR A O 1
ATOM 613 N N . GLY A 1 79 ? 4.857 12.680 4.598 1.00 55.56 79 GLY A N 1
ATOM 614 C CA . GLY A 1 79 ? 3.987 13.857 4.530 1.00 55.56 79 GLY A CA 1
ATOM 615 C C . GLY A 1 79 ? 2.487 13.545 4.559 1.00 55.56 79 GLY A C 1
ATOM 616 O O . GLY A 1 79 ? 2.062 12.411 4.786 1.00 55.56 79 GLY A O 1
ATOM 617 N N . ASN A 1 80 ? 1.672 14.579 4.339 1.00 57.53 80 ASN A N 1
ATOM 618 C CA . ASN A 1 80 ? 0.230 14.431 4.173 1.00 57.53 80 ASN A CA 1
ATOM 619 C C . ASN A 1 80 ? -0.043 13.968 2.740 1.00 57.53 80 ASN A C 1
ATOM 621 O O . ASN A 1 80 ? 0.354 14.616 1.773 1.00 57.53 80 ASN A O 1
ATOM 625 N N . TRP A 1 81 ? -0.665 12.804 2.595 1.00 59.47 81 TRP A N 1
ATOM 626 C CA . TRP A 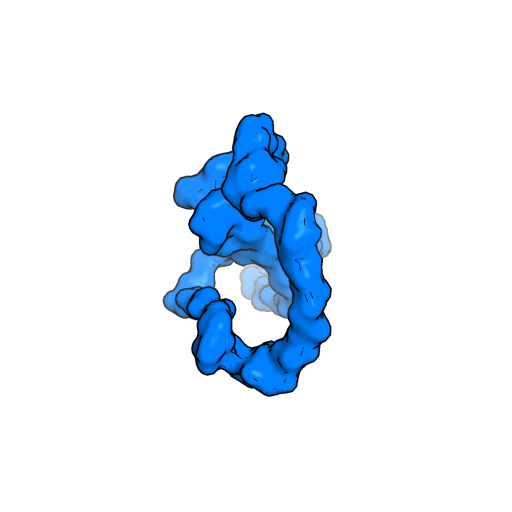1 81 ? -1.001 12.255 1.288 1.00 59.47 81 TRP A CA 1
ATOM 627 C C . TRP A 1 81 ? -2.334 12.851 0.869 1.00 59.47 81 TRP A C 1
ATOM 629 O O . TRP A 1 81 ? -3.359 12.192 0.992 1.00 59.47 81 TRP A O 1
ATOM 639 N N . ASP A 1 82 ? -2.340 14.119 0.464 1.00 57.75 82 ASP A N 1
ATOM 640 C CA . ASP A 1 82 ? -3.520 14.722 -0.164 1.00 57.75 82 ASP A CA 1
ATOM 641 C C . ASP A 1 82 ? -4.047 13.837 -1.302 1.00 57.75 82 ASP A C 1
ATOM 643 O O . ASP A 1 82 ? -3.215 13.257 -2.061 1.00 57.75 82 ASP A O 1
#

Radius of gyration: 17.81 Å; Cα contacts (8 Å, |Δi|>4): 60; chains: 1; bounding box: 33×31×59 Å